Protein AF-A0A7U0NBB4-F1 (afdb_monomer)

Secondary structure (DSSP, 8-state):
-PPPP---EEEEEE-SSEEEEETT--EEE---HHHHHHHHHHHHHHHHHTSPTT-HHHHHHHHHHHHHHHHHHHHHHHHHHHHHHHHHHH-SEEEE----HHHHTT-TTTHHHHHHHTHHHHHHHHHHHH-

Solvent-accessible surface area (backbone atoms only — not comparable to full-atom values): 7553 Å² total; per-residue (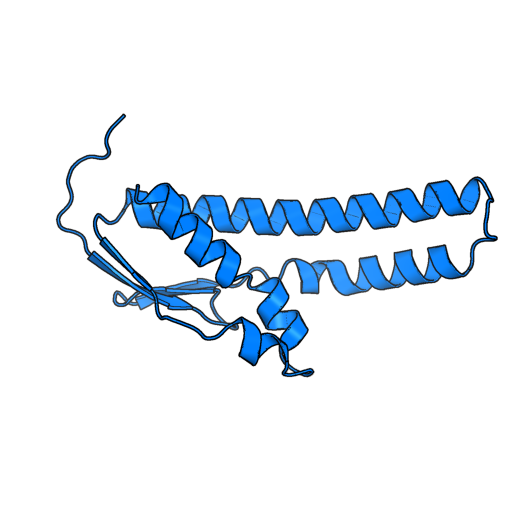Å²): 133,85,77,82,92,54,93,39,67,44,44,38,50,74,43,83,73,31,40,32,34,36,77,90,67,53,70,42,71,47,84,46,52,51,68,75,44,40,68,62,49,52,52,40,50,57,55,32,71,76,35,59,83,93,37,73,68,26,55,57,36,46,51,55,44,51,53,51,51,49,51,42,52,48,54,51,50,51,53,45,53,53,51,35,49,48,54,52,76,72,23,70,39,79,48,69,72,90,70,67,56,80,65,54,47,69,39,80,90,47,21,66,58,52,63,50,60,33,58,73,60,43,52,52,49,38,54,70,68,73,107

Radius of gyration: 18.52 Å; Cα contacts (8 Å, |Δi|>4): 140; chains: 1; bounding box: 39×23×58 Å

Organism: Serratia proteamaculans (NCBI:txid28151)

pLDDT: mean 91.93, std 6.05, range [59.28, 98.06]

Mean predicted aligned error: 4.68 Å

Sequence (131 aa):
VSLPISAKTVGIDVGLKDLFVTDTGFKQGNPRHTAKYAARLARLQRRLSKKAKGSKNRAKARLKVTRLHAKIADCRRDNLHKLSRKLINDNQVVCVESLKVKNMIRNPKLSKAIADASWGEFVRQLAYKAE

Nearest PDB structures (foldseek):
  8exa-assembly1_A  TM=9.622E-01  e=2.317E-11  Deinococcus radiodurans R1 = ATCC 13939 = DSM 20539
  8iaz-assembly1_A  TM=8.889E-01  e=1.460E-08  Firmicutes bacterium AM43-11BH
  8h1j-assembly1_A  TM=8.211E-01  e=4.829E-07  Deinococcus radiodurans R1 = ATCC 13939 = DSM 20539
  8bf8-assembly1_A  TM=8.315E-01  e=8.648E-06  Deinococcus radiodurans R1 = ATCC 13939 = DSM 20539
  8oir-assembly1_Aa  TM=2.770E-01  e=1.643E+00  Homo sapiens

InterPro domains:
  IPR001959 Probable transposase, IS891/IS1136/IS1341 [PF01385] (6-106)

Structure (mmCIF, N/CA/C/O backbone):
data_AF-A0A7U0NBB4-F1
#
_entry.id   AF-A0A7U0NBB4-F1
#
loop_
_atom_site.group_PDB
_atom_site.id
_atom_site.type_symbol
_atom_site.label_atom_id
_atom_site.label_alt_id
_atom_site.label_comp_id
_atom_site.label_asym_id
_atom_site.label_entity_id
_atom_site.label_seq_id
_atom_site.pdbx_PDB_ins_code
_atom_site.Cartn_x
_atom_site.Cartn_y
_atom_site.Cartn_z
_atom_site.occupancy
_atom_site.B_iso_or_equiv
_atom_site.auth_seq_id
_atom_site.auth_comp_id
_atom_site.auth_asym_id
_atom_site.auth_atom_id
_atom_site.pdbx_PDB_model_num
ATOM 1 N N . VAL A 1 1 ? -11.064 1.249 -25.776 1.00 59.28 1 VAL A N 1
ATOM 2 C CA . VAL A 1 1 ? -10.225 2.115 -26.635 1.00 59.28 1 VAL A CA 1
ATOM 3 C C . VAL A 1 1 ? -8.811 1.590 -26.520 1.00 59.28 1 VAL A C 1
ATOM 5 O O . VAL A 1 1 ? -8.322 1.512 -25.400 1.00 59.28 1 VAL A O 1
ATOM 8 N N . SER A 1 2 ? -8.220 1.133 -27.621 1.00 68.62 2 SER A N 1
ATOM 9 C CA . SER A 1 2 ? -6.829 0.677 -27.647 1.00 68.62 2 SER A CA 1
ATOM 10 C C . SER A 1 2 ? -5.890 1.860 -27.415 1.00 68.62 2 SER A C 1
ATOM 12 O O . SER A 1 2 ? -6.143 2.957 -27.917 1.00 68.62 2 SER A O 1
ATOM 14 N N . LEU A 1 3 ? -4.828 1.651 -26.639 1.00 69.44 3 LEU A N 1
ATOM 15 C CA . LEU A 1 3 ? -3.775 2.651 -26.481 1.00 69.44 3 LEU A CA 1
ATOM 16 C C . LEU A 1 3 ? -3.024 2.828 -27.813 1.00 69.44 3 LEU A C 1
ATOM 18 O O . LEU A 1 3 ? -2.917 1.867 -28.580 1.00 69.44 3 LEU A O 1
ATOM 22 N N . PRO A 1 4 ? -2.523 4.038 -28.120 1.00 75.06 4 PRO A N 1
ATOM 23 C CA . PRO A 1 4 ? -1.672 4.241 -29.285 1.00 75.06 4 PRO A CA 1
ATOM 24 C C . PRO A 1 4 ? -0.394 3.407 -29.141 1.00 75.06 4 PRO A C 1
ATOM 26 O O . PRO A 1 4 ? 0.218 3.386 -28.074 1.00 75.06 4 PRO A O 1
ATOM 29 N N . ILE A 1 5 ? 0.006 2.732 -30.219 1.00 74.12 5 ILE A N 1
ATOM 30 C CA . ILE A 1 5 ? 1.200 1.881 -30.229 1.00 74.12 5 ILE A CA 1
ATOM 31 C C . ILE A 1 5 ? 2.430 2.757 -29.970 1.00 74.12 5 ILE A C 1
ATOM 33 O O . ILE A 1 5 ? 2.699 3.706 -30.708 1.00 74.12 5 ILE A O 1
ATOM 37 N N . SER A 1 6 ? 3.182 2.433 -28.919 1.00 74.12 6 SER A N 1
ATOM 38 C CA . SER A 1 6 ? 4.454 3.075 -28.589 1.00 74.12 6 SER A CA 1
ATOM 39 C C . SER A 1 6 ? 5.566 2.030 -28.574 1.00 74.12 6 SER A C 1
ATOM 41 O O . SER A 1 6 ? 5.353 0.911 -28.134 1.00 74.12 6 SER A O 1
ATOM 43 N N . ALA A 1 7 ? 6.781 2.371 -29.004 1.00 81.75 7 ALA A N 1
ATOM 44 C CA . ALA A 1 7 ? 7.932 1.464 -28.880 1.00 81.75 7 ALA A CA 1
ATOM 45 C C . ALA A 1 7 ? 8.568 1.491 -27.472 1.00 81.75 7 ALA A C 1
ATOM 47 O O . ALA A 1 7 ? 9.617 0.889 -27.241 1.00 81.75 7 ALA A O 1
ATOM 48 N N . LYS A 1 8 ? 7.974 2.230 -26.525 1.00 88.38 8 LYS A N 1
ATOM 49 C CA . LYS A 1 8 ? 8.548 2.441 -25.195 1.00 88.38 8 LYS A CA 1
ATOM 50 C C . LYS A 1 8 ? 8.478 1.176 -24.352 1.00 88.38 8 LYS A C 1
ATOM 52 O O . LYS A 1 8 ? 7.405 0.625 -24.114 1.00 88.38 8 LYS A O 1
ATOM 57 N N . THR A 1 9 ? 9.643 0.775 -23.868 1.00 91.19 9 THR A N 1
ATOM 58 C CA . THR A 1 9 ? 9.832 -0.306 -22.906 1.00 91.19 9 THR A CA 1
ATOM 59 C C . THR A 1 9 ? 10.459 0.283 -21.653 1.00 91.19 9 THR A C 1
ATOM 61 O O . THR A 1 9 ? 11.326 1.147 -21.764 1.00 91.19 9 THR A O 1
ATOM 64 N N . VAL A 1 10 ? 10.017 -0.167 -20.480 1.00 94.00 10 VAL A N 1
ATOM 65 C CA . VAL A 1 10 ? 10.560 0.279 -19.194 1.00 94.00 10 VAL A CA 1
ATOM 66 C C . VAL A 1 10 ? 10.791 -0.909 -18.267 1.00 94.00 10 VAL A C 1
ATOM 68 O O . VAL A 1 10 ? 9.895 -1.725 -18.041 1.00 94.00 10 VAL A O 1
ATOM 71 N N . GLY A 1 11 ? 11.992 -1.005 -17.708 1.00 93.19 11 GLY A N 1
ATOM 72 C CA . GLY A 1 11 ? 12.279 -1.853 -16.556 1.00 93.19 11 GLY A CA 1
ATOM 73 C C . GLY A 1 11 ? 11.968 -1.129 -15.252 1.00 93.19 11 GLY A C 1
ATOM 74 O O . GLY A 1 11 ? 12.307 0.046 -15.108 1.00 93.19 11 GLY A O 1
ATOM 75 N N . ILE A 1 12 ? 11.336 -1.816 -14.296 1.00 94.69 12 ILE A N 1
ATOM 76 C CA . ILE A 1 12 ? 11.117 -1.299 -12.943 1.00 94.69 12 ILE A CA 1
ATOM 77 C C . ILE A 1 12 ? 11.695 -2.233 -11.874 1.00 94.69 12 ILE A C 1
ATOM 79 O O . ILE A 1 12 ? 11.429 -3.436 -11.862 1.00 94.69 12 ILE A O 1
ATOM 83 N N . ASP A 1 13 ? 12.419 -1.638 -10.932 1.00 92.06 13 ASP A N 1
ATOM 84 C CA . ASP A 1 13 ? 12.815 -2.249 -9.660 1.00 92.06 13 ASP A CA 1
ATOM 85 C C . ASP A 1 13 ? 11.852 -1.771 -8.565 1.00 92.06 13 ASP A C 1
ATOM 87 O O . ASP A 1 13 ? 11.523 -0.585 -8.516 1.00 92.06 13 ASP A O 1
ATOM 91 N N . VAL A 1 14 ? 11.369 -2.666 -7.697 1.00 92.38 14 VAL A N 1
ATOM 92 C CA . VAL A 1 14 ? 10.396 -2.346 -6.639 1.00 92.38 14 VAL A CA 1
ATOM 93 C C . VAL A 1 14 ? 11.032 -2.388 -5.249 1.00 92.38 14 VAL A C 1
ATOM 95 O O . VAL A 1 14 ? 11.682 -3.353 -4.858 1.00 92.38 14 VAL A O 1
ATOM 98 N N . GLY A 1 15 ? 10.781 -1.356 -4.438 1.00 91.50 15 GLY A N 1
ATOM 99 C CA . GLY A 1 15 ? 11.517 -1.145 -3.191 1.00 91.50 15 GLY A CA 1
ATOM 100 C C . GLY A 1 15 ? 10.690 -0.630 -2.009 1.00 91.50 15 GLY A C 1
ATOM 101 O O . GLY A 1 15 ? 9.478 -0.401 -2.071 1.00 91.50 15 GLY A O 1
ATOM 102 N N . LEU A 1 16 ? 11.362 -0.507 -0.854 1.00 90.94 16 LEU A N 1
ATOM 103 C CA . LEU A 1 16 ? 10.780 0.025 0.393 1.00 90.94 16 LEU A CA 1
ATOM 104 C C . LEU A 1 16 ? 11.033 1.528 0.583 1.00 90.94 16 LEU A C 1
ATOM 106 O O . LEU A 1 16 ? 10.275 2.204 1.294 1.00 90.94 16 LEU A O 1
ATOM 110 N N . LYS A 1 17 ? 12.123 2.045 0.007 1.00 91.06 17 LYS A N 1
ATOM 111 C CA . LYS A 1 17 ? 12.435 3.480 -0.014 1.00 91.06 17 LYS A CA 1
ATOM 112 C C . LYS A 1 17 ? 11.537 4.164 -1.041 1.00 91.06 17 LYS A C 1
ATOM 114 O O . LYS A 1 17 ? 10.661 4.942 -0.669 1.00 91.06 17 LYS A O 1
ATOM 119 N N . ASP A 1 18 ? 11.695 3.744 -2.285 1.00 93.44 18 ASP A N 1
ATOM 120 C CA . ASP A 1 18 ? 10.857 4.092 -3.420 1.00 93.44 18 ASP A CA 1
ATOM 121 C C . ASP A 1 18 ? 10.025 2.858 -3.775 1.00 93.44 18 ASP A C 1
ATOM 123 O O . ASP A 1 18 ? 10.544 1.745 -3.748 1.00 93.44 18 ASP A O 1
ATOM 127 N N . LEU A 1 19 ? 8.725 3.033 -4.025 1.00 92.94 19 LEU A N 1
ATOM 128 C CA . LEU A 1 19 ? 7.831 1.937 -4.400 1.00 92.94 19 LEU A CA 1
ATOM 129 C C . LEU A 1 19 ? 8.328 1.253 -5.671 1.00 92.94 19 LEU A C 1
ATOM 131 O O . LEU A 1 19 ? 8.321 0.026 -5.723 1.00 92.94 19 LEU A O 1
ATOM 135 N N . PHE A 1 20 ? 8.758 2.052 -6.649 1.00 94.12 20 PHE A N 1
ATOM 136 C CA . PHE A 1 20 ? 9.532 1.573 -7.779 1.00 94.12 20 PHE A CA 1
ATOM 137 C C . PHE A 1 20 ? 10.486 2.641 -8.322 1.00 94.12 20 PHE A C 1
ATOM 139 O O . PHE A 1 20 ? 10.257 3.843 -8.148 1.00 94.12 20 PHE A O 1
ATOM 146 N N . VAL A 1 21 ? 11.532 2.187 -9.002 1.00 94.56 21 VAL A N 1
ATOM 147 C CA . VAL A 1 21 ? 12.478 2.995 -9.772 1.00 94.56 21 VAL A CA 1
ATOM 148 C C . VAL A 1 21 ? 12.532 2.440 -11.188 1.00 94.56 21 VAL A C 1
ATOM 150 O O . VAL A 1 21 ? 12.594 1.227 -11.360 1.00 94.56 21 VAL A O 1
ATOM 153 N N . THR A 1 22 ? 12.465 3.310 -12.190 1.00 93.75 22 THR A N 1
ATOM 154 C CA . THR A 1 22 ? 12.604 2.912 -13.595 1.00 93.75 22 THR A CA 1
ATOM 155 C C . THR A 1 22 ? 14.073 2.892 -14.014 1.00 93.75 22 THR A C 1
ATOM 157 O O . THR A 1 22 ? 14.897 3.613 -13.449 1.00 93.75 22 THR A O 1
ATOM 160 N N . ASP A 1 23 ? 14.393 2.128 -15.052 1.00 91.38 23 ASP A N 1
ATOM 161 C CA . ASP A 1 23 ? 15.688 2.157 -15.753 1.00 91.38 23 ASP A CA 1
ATOM 162 C C . ASP A 1 23 ? 16.102 3.559 -16.251 1.00 91.38 23 ASP A C 1
ATOM 164 O O . ASP A 1 23 ? 17.278 3.911 -16.229 1.00 91.38 23 ASP A O 1
ATOM 168 N N . THR A 1 24 ? 15.136 4.403 -16.611 1.00 89.44 24 THR A N 1
ATOM 169 C CA . THR A 1 24 ? 15.330 5.823 -16.953 1.00 89.44 24 THR A CA 1
ATOM 170 C C . THR A 1 24 ? 15.625 6.729 -15.748 1.00 89.44 24 THR A C 1
ATOM 172 O O . THR A 1 24 ? 15.840 7.930 -15.913 1.00 89.44 24 THR A O 1
ATOM 175 N N . GLY A 1 25 ? 15.629 6.189 -14.526 1.00 90.00 25 GLY A N 1
ATOM 176 C CA . GLY A 1 25 ? 15.963 6.909 -13.297 1.00 90.00 25 GLY A CA 1
ATOM 177 C C . GLY A 1 25 ? 14.789 7.608 -12.602 1.00 90.00 25 GLY A C 1
ATOM 178 O O . GLY A 1 25 ? 14.999 8.258 -11.573 1.00 90.00 25 GLY A O 1
ATOM 179 N N . PHE A 1 26 ? 13.555 7.474 -13.102 1.00 92.81 26 PHE A N 1
ATOM 180 C CA . PHE A 1 26 ? 12.366 7.990 -12.419 1.00 92.81 26 PHE A CA 1
ATOM 181 C C . PHE A 1 26 ? 12.106 7.195 -11.138 1.00 92.81 26 PHE A C 1
ATOM 183 O O . PHE A 1 26 ? 12.067 5.967 -11.144 1.00 92.81 26 PHE A O 1
ATOM 190 N N . LYS A 1 27 ? 11.890 7.904 -10.026 1.00 94.81 27 LYS A N 1
ATOM 191 C CA . LYS A 1 27 ? 11.668 7.306 -8.704 1.00 94.81 27 LYS A CA 1
ATOM 192 C C . LYS A 1 27 ? 10.278 7.644 -8.212 1.00 94.81 27 LYS A C 1
ATOM 194 O O . LYS A 1 27 ? 9.952 8.811 -7.993 1.00 94.81 27 LYS A O 1
ATOM 199 N N . GLN A 1 28 ? 9.475 6.617 -7.980 1.00 94.75 28 GLN A N 1
ATOM 200 C CA . GLN A 1 28 ? 8.184 6.773 -7.340 1.00 94.75 28 GLN A CA 1
ATOM 201 C C . GLN A 1 28 ? 8.315 6.469 -5.852 1.00 94.75 28 GLN A C 1
ATOM 203 O O . GLN A 1 28 ? 8.436 5.313 -5.458 1.00 94.75 28 GLN A O 1
ATOM 208 N N . GLY A 1 29 ? 8.222 7.495 -5.007 1.00 93.25 29 GLY A N 1
ATOM 209 C CA . GLY A 1 29 ? 8.283 7.321 -3.555 1.00 93.25 29 GLY A CA 1
ATOM 210 C C . GLY A 1 29 ? 7.193 6.385 -3.016 1.00 93.25 29 GLY A C 1
ATOM 211 O O . GLY A 1 29 ? 6.096 6.298 -3.576 1.00 93.25 29 GLY A O 1
ATOM 212 N N . ASN A 1 30 ? 7.479 5.703 -1.902 1.00 92.50 30 ASN A N 1
ATOM 213 C CA . ASN A 1 30 ? 6.503 4.873 -1.196 1.00 92.50 30 ASN A CA 1
ATOM 214 C C . ASN A 1 30 ? 5.689 5.726 -0.194 1.00 92.50 30 ASN A C 1
ATOM 216 O O . ASN A 1 30 ? 6.258 6.189 0.798 1.00 92.50 30 ASN A O 1
ATOM 220 N N . PRO A 1 31 ? 4.362 5.907 -0.377 1.00 89.69 31 PRO A N 1
ATOM 221 C CA . PRO A 1 31 ? 3.549 6.754 0.504 1.00 89.69 31 PRO A CA 1
ATOM 222 C C . PRO A 1 31 ? 3.405 6.240 1.942 1.00 89.69 31 PRO A C 1
ATOM 224 O O . PRO A 1 31 ? 2.944 6.984 2.812 1.00 89.69 31 PRO A O 1
ATOM 227 N N . ARG A 1 32 ? 3.735 4.964 2.193 1.00 92.00 32 ARG A N 1
ATOM 228 C CA . ARG A 1 32 ? 3.687 4.313 3.512 1.00 92.00 32 ARG A CA 1
ATOM 229 C C . ARG A 1 32 ? 2.364 4.546 4.255 1.00 92.00 32 ARG A C 1
ATOM 231 O O . ARG A 1 32 ? 2.327 4.971 5.417 1.00 92.00 32 ARG A O 1
ATOM 238 N N . HIS A 1 33 ? 1.247 4.321 3.558 1.00 91.31 33 HIS A N 1
ATOM 239 C CA . HIS A 1 33 ? -0.097 4.608 4.067 1.00 91.31 33 HIS A CA 1
ATOM 240 C C . HIS A 1 33 ? -0.389 3.884 5.386 1.00 91.31 33 HIS A C 1
ATOM 242 O O . HIS A 1 33 ? -0.943 4.483 6.310 1.00 91.31 33 HIS A O 1
ATOM 248 N N . THR A 1 34 ? -0.004 2.615 5.511 1.00 90.31 34 THR A N 1
ATOM 249 C CA . THR A 1 34 ? -0.206 1.845 6.743 1.00 90.31 34 THR A CA 1
ATOM 250 C C . THR A 1 34 ? 0.608 2.444 7.882 1.00 90.31 34 THR A C 1
ATOM 252 O O . THR A 1 34 ? 0.059 2.638 8.968 1.00 90.31 34 THR A O 1
ATOM 255 N N . ALA A 1 35 ? 1.872 2.813 7.641 1.00 91.38 35 ALA A N 1
ATOM 256 C CA . ALA A 1 35 ? 2.698 3.471 8.655 1.00 91.38 35 ALA A CA 1
ATOM 257 C C . ALA A 1 35 ? 2.082 4.805 9.116 1.00 91.38 35 ALA A C 1
ATOM 259 O O . ALA A 1 35 ? 1.948 5.038 10.320 1.00 91.38 35 ALA A O 1
ATOM 260 N N . LYS A 1 36 ? 1.599 5.629 8.175 1.00 93.81 36 LYS A N 1
ATOM 261 C CA . LYS A 1 36 ? 0.934 6.915 8.451 1.00 93.81 36 LYS A CA 1
ATOM 262 C C . LYS A 1 36 ? -0.262 6.777 9.399 1.00 93.81 36 LYS A C 1
ATOM 264 O O . LYS A 1 36 ? -0.492 7.637 10.248 1.00 93.81 36 LYS A O 1
ATOM 269 N N . TYR A 1 37 ? -1.042 5.703 9.271 1.00 94.69 37 TYR A N 1
ATOM 270 C CA . TYR A 1 37 ? -2.241 5.483 10.086 1.00 94.69 37 TYR A CA 1
ATOM 271 C C . TYR A 1 37 ? -2.030 4.540 11.284 1.00 94.69 37 TYR A C 1
ATOM 273 O O . TYR A 1 37 ? -2.945 4.397 12.104 1.00 94.69 37 TYR A O 1
ATOM 281 N N . ALA A 1 38 ? -0.842 3.947 11.445 1.00 94.06 38 ALA A N 1
ATOM 282 C CA . ALA A 1 38 ? -0.556 2.914 12.442 1.00 94.06 38 ALA A CA 1
ATOM 283 C C . ALA A 1 38 ? -0.819 3.372 13.885 1.00 94.06 38 ALA A C 1
ATOM 285 O O . ALA A 1 38 ? -1.514 2.685 14.636 1.00 94.06 38 ALA A O 1
ATOM 286 N N . ALA A 1 39 ? -0.343 4.562 14.268 1.00 96.44 39 ALA A N 1
ATOM 287 C CA . ALA A 1 39 ? -0.543 5.097 15.619 1.00 96.44 39 ALA A CA 1
ATOM 288 C C . ALA A 1 39 ? -2.034 5.305 15.941 1.00 96.44 39 ALA A C 1
ATOM 290 O O . ALA A 1 39 ? -2.524 4.957 17.022 1.00 96.44 39 ALA A O 1
ATOM 291 N N . ARG A 1 40 ? -2.799 5.820 14.969 1.00 97.00 40 ARG A N 1
ATOM 292 C CA . ARG A 1 40 ? -4.250 6.000 15.108 1.00 97.00 40 ARG A CA 1
ATOM 293 C C . ARG A 1 40 ? -4.959 4.654 15.230 1.00 97.00 40 ARG A C 1
ATOM 295 O O . ARG A 1 40 ? -5.858 4.533 16.065 1.00 97.00 40 ARG A O 1
ATOM 302 N N . LEU A 1 41 ? -4.562 3.668 14.428 1.00 96.75 41 LEU A N 1
ATOM 303 C CA . LEU A 1 41 ? -5.127 2.325 14.458 1.00 96.75 41 LEU A CA 1
ATOM 304 C C . LEU A 1 41 ? -4.876 1.642 15.804 1.00 96.75 41 LEU A C 1
ATOM 306 O O . LEU A 1 41 ? -5.833 1.191 16.432 1.00 96.75 41 LEU A O 1
ATOM 310 N N . ALA A 1 42 ? -3.638 1.675 16.302 1.00 96.88 42 ALA A N 1
ATOM 311 C CA . ALA A 1 42 ? -3.274 1.126 17.607 1.00 96.88 42 ALA A CA 1
ATOM 312 C C . ALA A 1 42 ? -4.096 1.759 18.743 1.00 96.88 42 ALA A C 1
ATOM 314 O O . ALA A 1 42 ? -4.632 1.062 19.608 1.00 96.88 42 ALA A O 1
ATOM 315 N N . ARG A 1 43 ? -4.286 3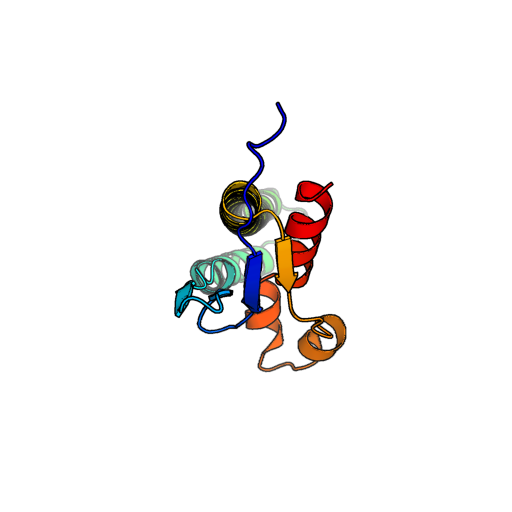.085 18.712 1.00 98.00 43 ARG A N 1
ATOM 316 C CA . ARG A 1 43 ? -5.133 3.792 19.685 1.00 98.00 43 ARG A CA 1
ATOM 317 C C . ARG A 1 43 ? -6.592 3.334 19.631 1.00 98.00 43 ARG A C 1
ATOM 319 O O . ARG A 1 43 ? -7.211 3.151 20.680 1.00 98.00 43 ARG A O 1
ATOM 326 N N . LEU A 1 44 ? -7.164 3.169 18.437 1.00 97.50 44 LEU A N 1
ATOM 327 C CA . LEU A 1 44 ? -8.545 2.696 18.285 1.00 97.50 44 LEU A CA 1
ATOM 328 C C . LEU A 1 44 ? -8.699 1.237 18.732 1.00 97.50 44 LEU A C 1
ATOM 330 O O . LEU A 1 44 ? -9.664 0.930 19.430 1.00 97.50 44 LEU A O 1
ATOM 334 N N . GLN A 1 45 ? -7.735 0.373 18.412 1.00 97.19 45 GLN A N 1
ATOM 335 C CA . GLN A 1 45 ? -7.714 -1.019 18.865 1.00 97.19 45 GLN A CA 1
ATOM 336 C C . GLN A 1 45 ? -7.614 -1.121 20.394 1.00 97.19 45 GLN A C 1
ATOM 338 O O . GLN A 1 45 ? -8.407 -1.834 21.006 1.00 97.19 45 GLN A O 1
ATOM 343 N N . ARG A 1 46 ? -6.743 -0.333 21.042 1.00 97.88 46 ARG A N 1
ATOM 344 C CA . ARG A 1 46 ? -6.650 -0.268 22.514 1.00 97.88 46 ARG A CA 1
ATOM 345 C C . ARG A 1 46 ? -7.942 0.237 23.160 1.00 97.88 46 ARG A C 1
ATOM 347 O O . ARG A 1 46 ? -8.333 -0.218 24.229 1.00 97.88 46 ARG A O 1
ATOM 354 N N . ARG A 1 47 ? -8.630 1.195 22.532 1.00 96.69 47 ARG A N 1
ATOM 355 C CA . ARG A 1 47 ? -9.942 1.658 23.015 1.00 96.69 47 ARG A CA 1
ATOM 356 C C . ARG A 1 47 ? -11.009 0.579 22.869 1.00 96.69 47 ARG A C 1
ATOM 358 O O . ARG A 1 47 ? -11.846 0.469 23.755 1.00 96.69 47 ARG A O 1
ATOM 365 N N . LEU A 1 48 ? -10.985 -0.185 21.775 1.00 97.31 48 LEU A N 1
ATOM 366 C CA . LEU A 1 48 ? -11.898 -1.300 21.529 1.00 97.31 48 LEU A CA 1
ATOM 367 C C . LEU A 1 48 ? -11.691 -2.437 22.538 1.00 97.31 48 LEU A C 1
ATOM 369 O O . LEU A 1 48 ? -12.680 -2.956 23.053 1.00 97.31 48 LEU A O 1
ATOM 373 N N . SER A 1 49 ? -10.440 -2.803 22.841 1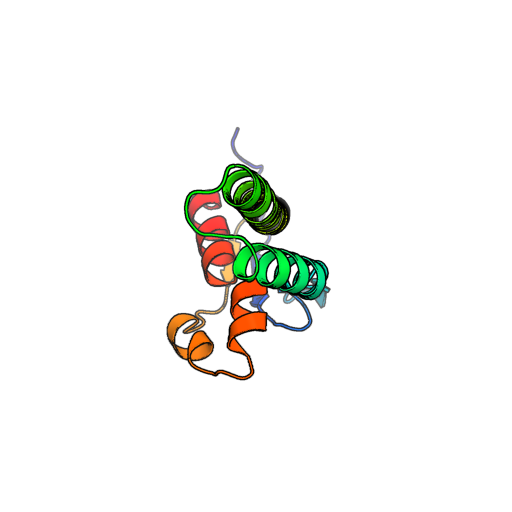.00 96.56 49 SER A N 1
ATOM 374 C CA . SER A 1 49 ? -10.136 -3.898 23.773 1.00 96.56 49 SER A CA 1
ATOM 375 C C . SER A 1 49 ? -10.690 -3.635 25.174 1.00 96.56 49 SER A C 1
ATOM 377 O O . SER A 1 49 ? -11.230 -4.549 25.786 1.00 96.56 49 SER A O 1
ATOM 379 N N . LYS A 1 50 ? -10.676 -2.372 25.619 1.00 96.69 50 LYS A N 1
ATOM 380 C CA . LYS A 1 50 ? -11.242 -1.925 26.902 1.00 96.69 50 LYS A CA 1
ATOM 381 C C . LYS A 1 50 ? -12.781 -1.895 26.956 1.00 96.69 50 LYS A C 1
ATOM 383 O O . LYS A 1 50 ? -13.332 -1.571 28.002 1.00 96.69 50 LYS A O 1
ATOM 388 N N . LYS A 1 51 ? -13.510 -2.144 25.857 1.00 96.25 51 LYS A N 1
ATOM 389 C CA . LYS A 1 51 ? -14.989 -2.132 25.862 1.00 96.25 51 LYS A CA 1
ATOM 390 C C . LYS A 1 51 ? -15.561 -3.515 26.158 1.00 96.25 51 LYS A C 1
ATOM 392 O O . LYS A 1 51 ? -15.164 -4.488 25.515 1.00 96.25 51 LYS A O 1
ATOM 397 N N . ALA A 1 52 ? -16.569 -3.568 27.031 1.00 96.88 52 ALA A N 1
ATOM 398 C CA . ALA A 1 52 ? -17.306 -4.787 27.361 1.00 96.88 52 ALA A CA 1
ATOM 399 C C . ALA A 1 52 ? -17.827 -5.497 26.100 1.00 96.88 52 ALA A C 1
ATOM 401 O O . ALA A 1 52 ? -18.404 -4.856 25.207 1.00 96.88 52 ALA A O 1
ATOM 402 N N . LYS A 1 53 ? -17.595 -6.813 26.014 1.00 94.50 53 LYS A N 1
ATOM 403 C CA . LYS A 1 53 ? -18.107 -7.670 24.932 1.00 94.50 53 LYS A CA 1
ATOM 404 C C . LYS A 1 53 ? -19.640 -7.549 24.862 1.00 94.50 53 LYS A C 1
ATOM 406 O O . LYS A 1 53 ? -20.283 -7.306 25.871 1.00 94.50 53 LYS A O 1
ATOM 411 N N . GLY A 1 54 ? -20.210 -7.586 23.657 1.00 93.81 54 GLY A N 1
ATOM 412 C CA . GLY A 1 54 ? -21.659 -7.415 23.435 1.00 93.81 54 GLY A CA 1
ATOM 413 C C . GLY A 1 54 ? -22.213 -5.985 23.567 1.00 93.81 54 GLY A C 1
ATOM 414 O O . GLY A 1 54 ? -23.244 -5.681 22.980 1.00 93.81 54 GLY A O 1
ATOM 415 N N . SER A 1 55 ? -21.527 -5.060 24.249 1.00 96.94 55 SER A N 1
ATOM 416 C CA . SER A 1 55 ? -22.071 -3.708 24.464 1.00 96.94 55 SER A CA 1
ATOM 417 C C . SER A 1 55 ? -22.232 -2.884 23.171 1.00 96.94 55 SER A C 1
ATOM 419 O O . SER A 1 55 ? -21.382 -2.914 22.271 1.00 96.94 55 SER A O 1
ATOM 421 N N . LYS A 1 56 ? -23.265 -2.024 23.123 1.00 97.00 56 LYS A N 1
ATOM 422 C CA . LYS A 1 56 ? -23.471 -1.034 22.040 1.00 97.00 56 LYS A CA 1
ATOM 423 C C . LYS A 1 56 ? -22.232 -0.144 21.833 1.00 97.00 56 LYS A C 1
ATOM 425 O O . LYS A 1 56 ? -21.863 0.190 20.706 1.00 97.00 56 LYS A O 1
ATOM 430 N N . ASN A 1 57 ? -21.525 0.187 22.916 1.00 95.62 57 ASN A N 1
ATOM 431 C CA . ASN A 1 57 ? -20.288 0.972 22.873 1.00 95.62 57 ASN A CA 1
ATOM 432 C C . ASN A 1 57 ? -19.125 0.223 22.207 1.00 95.62 57 ASN A C 1
ATOM 434 O O . ASN A 1 57 ? -18.340 0.837 21.476 1.00 95.62 57 ASN A O 1
ATOM 438 N N . ARG A 1 58 ? -19.018 -1.097 22.404 1.00 97.12 58 ARG A N 1
ATOM 439 C CA . ARG A 1 58 ? -18.041 -1.926 21.688 1.00 97.12 58 ARG A CA 1
ATOM 440 C C . ARG A 1 58 ? -18.357 -1.995 20.198 1.00 97.12 58 ARG A C 1
ATOM 442 O O . ARG A 1 58 ? -17.435 -1.859 19.398 1.00 97.12 58 ARG A O 1
ATOM 449 N N . ALA A 1 59 ? -19.629 -2.128 19.816 1.00 97.44 59 ALA A N 1
ATOM 450 C CA . ALA A 1 59 ? -20.039 -2.108 18.409 1.00 97.44 59 ALA A CA 1
ATOM 451 C C . ALA A 1 59 ? -19.639 -0.789 17.716 1.00 97.44 59 ALA A C 1
ATOM 453 O O . ALA A 1 59 ? -18.994 -0.811 16.665 1.00 97.44 59 ALA A O 1
ATOM 454 N N . LYS A 1 60 ? -19.899 0.361 18.359 1.00 97.12 60 LYS A N 1
ATOM 455 C CA . LYS A 1 60 ? -19.454 1.683 17.876 1.00 97.12 60 LYS A CA 1
ATOM 456 C C . LYS A 1 60 ? -17.927 1.776 17.745 1.00 97.12 60 LYS A C 1
ATOM 458 O O . LYS A 1 60 ? -17.421 2.320 16.764 1.00 97.12 60 LYS A O 1
ATOM 463 N N . ALA A 1 61 ? -17.172 1.259 18.718 1.00 97.12 61 ALA A N 1
ATOM 464 C CA . ALA A 1 61 ? -15.708 1.259 18.670 1.00 97.12 61 ALA A CA 1
ATOM 465 C C . ALA A 1 61 ? -15.157 0.359 17.550 1.00 97.12 61 ALA A C 1
ATOM 467 O O . ALA A 1 61 ? -14.226 0.762 16.851 1.00 97.12 61 ALA A O 1
ATOM 468 N N . ARG A 1 62 ? -15.763 -0.816 17.337 1.00 97.50 62 ARG A N 1
ATOM 469 C CA . ARG A 1 62 ? -15.404 -1.749 16.260 1.00 97.50 62 ARG A CA 1
ATOM 470 C C . ARG A 1 62 ? -15.569 -1.085 14.898 1.00 97.50 62 ARG A C 1
ATOM 472 O O . ARG A 1 62 ? -14.637 -1.103 14.106 1.00 97.50 62 ARG A O 1
ATOM 479 N N . LEU A 1 63 ? -16.689 -0.394 14.678 1.00 97.81 63 LEU A N 1
ATOM 480 C CA . LEU A 1 63 ? -16.940 0.328 13.430 1.00 97.81 63 LEU A CA 1
ATOM 481 C C . LEU A 1 63 ? -15.874 1.398 13.141 1.00 97.81 63 LEU A C 1
ATOM 483 O O . LEU A 1 63 ? -15.460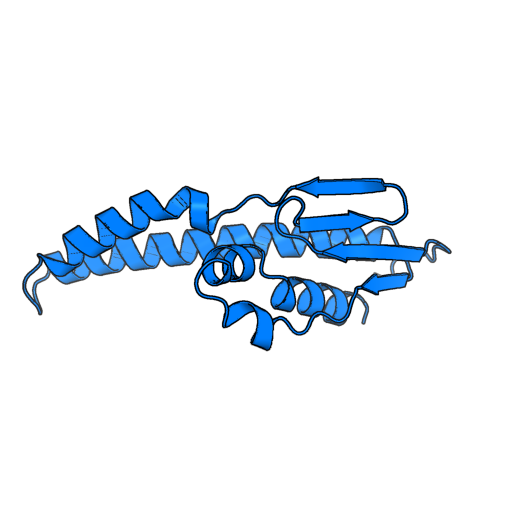 1.561 11.998 1.00 97.81 63 LEU A O 1
ATOM 487 N N . LYS A 1 64 ? -15.373 2.101 14.167 1.00 97.75 64 LYS A N 1
ATOM 488 C CA . LYS A 1 64 ? -14.271 3.069 14.001 1.00 97.75 64 LYS A CA 1
ATOM 489 C C . LYS A 1 64 ? -12.972 2.397 13.54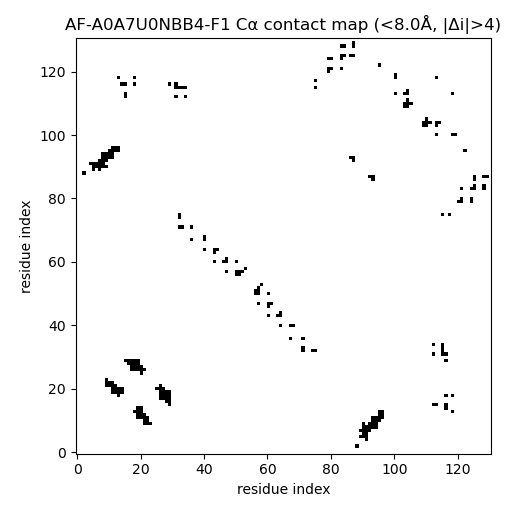3 1.00 97.75 64 LYS A C 1
ATOM 491 O O . LYS A 1 64 ? -12.267 2.973 12.718 1.00 97.75 64 LYS A O 1
ATOM 496 N N . VAL A 1 65 ? -12.660 1.211 14.070 1.00 97.69 65 VAL A N 1
ATOM 497 C CA . VAL A 1 65 ? -11.497 0.412 13.646 1.00 97.69 65 VAL A CA 1
ATOM 498 C C . VAL A 1 65 ? -11.675 -0.051 12.199 1.00 97.69 65 VAL A C 1
ATOM 500 O O . VAL A 1 65 ? -10.799 0.205 11.377 1.00 97.69 65 VAL A O 1
ATOM 503 N N . THR A 1 66 ? -12.830 -0.629 11.858 1.00 97.50 66 THR A N 1
ATOM 504 C CA . THR A 1 66 ? -13.148 -1.089 10.495 1.00 97.50 66 THR A CA 1
ATOM 505 C C . THR A 1 66 ? -13.064 0.042 9.472 1.00 97.50 66 THR A C 1
ATOM 507 O O . THR A 1 66 ? -12.407 -0.112 8.449 1.00 97.50 66 THR A O 1
ATOM 510 N N . ARG A 1 67 ? -13.644 1.213 9.768 1.00 98.06 67 ARG A N 1
ATOM 511 C CA . ARG A 1 67 ? -13.571 2.392 8.888 1.00 98.06 67 ARG A CA 1
ATOM 512 C C . ARG A 1 67 ? -12.134 2.846 8.635 1.00 98.06 67 ARG A C 1
ATOM 514 O O . ARG A 1 67 ? -11.814 3.272 7.532 1.00 98.06 67 ARG A O 1
ATOM 521 N N . LEU A 1 68 ? -11.264 2.769 9.645 1.00 97.31 68 LEU A N 1
ATOM 522 C CA . LEU A 1 68 ? -9.858 3.120 9.461 1.00 97.31 68 LEU A CA 1
ATOM 523 C C . LEU A 1 68 ? -9.114 2.072 8.622 1.00 97.31 68 LEU A C 1
ATOM 525 O O . LEU A 1 68 ? -8.324 2.460 7.770 1.00 97.31 68 LEU A O 1
ATOM 529 N N . HIS A 1 69 ? -9.383 0.778 8.823 1.00 95.94 69 HIS A N 1
ATOM 530 C CA . HIS A 1 69 ? -8.835 -0.277 7.963 1.00 95.94 69 HIS A CA 1
ATOM 531 C C . HIS A 1 69 ? -9.253 -0.098 6.502 1.00 95.94 69 HIS A C 1
ATOM 533 O O . HIS A 1 69 ? -8.386 -0.131 5.634 1.00 95.94 69 HIS A O 1
ATOM 539 N N . ALA A 1 70 ? -10.542 0.157 6.250 1.00 96.88 70 ALA A N 1
ATOM 540 C CA . ALA A 1 70 ? -11.058 0.435 4.911 1.00 96.88 70 ALA A CA 1
ATOM 541 C C . ALA A 1 70 ? -10.321 1.622 4.281 1.00 96.88 70 ALA A C 1
ATOM 543 O O . ALA A 1 70 ? -9.716 1.475 3.228 1.00 96.88 70 ALA A O 1
ATOM 544 N N . LYS A 1 71 ? -10.213 2.746 5.003 1.00 96.44 71 LYS A N 1
ATOM 545 C CA . LYS A 1 71 ? -9.475 3.922 4.525 1.00 96.44 71 LYS A CA 1
ATOM 546 C C . LYS A 1 71 ? -8.017 3.618 4.155 1.00 96.44 71 LYS A C 1
ATOM 548 O O . LYS A 1 71 ? -7.543 4.099 3.134 1.00 96.44 71 LYS A O 1
ATOM 553 N N . ILE A 1 72 ? -7.293 2.849 4.975 1.00 94.56 72 ILE A N 1
ATOM 554 C CA . ILE A 1 72 ? -5.900 2.468 4.677 1.00 94.56 72 ILE A CA 1
ATOM 555 C C . ILE A 1 72 ? -5.837 1.631 3.394 1.00 94.56 72 ILE A C 1
ATOM 557 O O . ILE A 1 72 ? -4.991 1.891 2.538 1.00 94.56 72 ILE A O 1
ATOM 561 N N . ALA A 1 73 ? -6.723 0.640 3.270 1.00 93.75 73 ALA A N 1
ATOM 562 C CA . ALA A 1 73 ? -6.789 -0.232 2.104 1.00 93.75 73 ALA A CA 1
ATOM 563 C C . ALA A 1 73 ? -7.146 0.551 0.833 1.00 93.75 73 ALA A C 1
ATOM 565 O O . ALA A 1 73 ? -6.494 0.366 -0.190 1.00 93.75 73 ALA A O 1
ATOM 566 N N . ASP A 1 74 ? -8.113 1.463 0.913 1.00 95.62 74 ASP A N 1
ATOM 567 C CA . ASP A 1 74 ? -8.557 2.279 -0.216 1.00 95.62 74 ASP A CA 1
ATOM 568 C C . ASP A 1 74 ? -7.464 3.244 -0.678 1.00 95.62 74 ASP A C 1
ATOM 570 O O . ASP A 1 74 ? -7.190 3.311 -1.871 1.00 95.62 74 ASP A O 1
ATOM 574 N N . CYS A 1 75 ? -6.763 3.918 0.245 1.00 94.31 75 CYS A N 1
ATOM 575 C CA . CYS A 1 75 ? -5.622 4.769 -0.109 1.00 94.31 75 CYS A CA 1
ATOM 576 C C . CYS A 1 75 ? -4.510 3.977 -0.811 1.00 94.31 75 CYS A C 1
ATOM 578 O O . CYS A 1 75 ? -3.986 4.423 -1.828 1.00 94.31 75 CYS A O 1
ATOM 580 N N . ARG A 1 76 ? -4.165 2.788 -0.291 1.00 93.31 76 ARG A N 1
ATOM 581 C CA . ARG A 1 76 ? -3.179 1.907 -0.933 1.00 93.31 76 ARG A CA 1
ATOM 582 C C . ARG A 1 76 ? -3.634 1.504 -2.329 1.00 93.31 76 ARG A C 1
ATOM 584 O O . ARG A 1 76 ? -2.867 1.641 -3.275 1.00 93.31 76 ARG A O 1
ATOM 591 N N . ARG A 1 77 ? -4.876 1.039 -2.461 1.00 94.06 77 ARG A N 1
ATOM 592 C CA . ARG A 1 77 ? -5.431 0.562 -3.729 1.00 94.06 77 ARG A CA 1
ATOM 593 C C . ARG A 1 77 ? -5.479 1.670 -4.782 1.00 94.06 77 ARG A C 1
ATOM 595 O O . ARG A 1 77 ? -5.059 1.437 -5.908 1.00 94.06 77 ARG A O 1
ATOM 602 N N . ASP A 1 78 ? -5.938 2.863 -4.409 1.00 95.44 78 ASP A N 1
ATOM 603 C CA . ASP A 1 78 ? -5.991 4.036 -5.289 1.00 95.44 78 ASP A CA 1
ATOM 604 C C . ASP A 1 78 ? -4.598 4.421 -5.805 1.00 95.44 78 ASP A C 1
ATOM 606 O O . ASP A 1 78 ? -4.407 4.576 -7.013 1.00 95.44 78 ASP A O 1
ATOM 610 N N . ASN A 1 79 ? -3.604 4.481 -4.912 1.00 93.94 79 ASN A N 1
ATOM 611 C CA . ASN A 1 79 ? -2.222 4.760 -5.295 1.00 93.94 79 ASN A CA 1
ATOM 612 C C . ASN A 1 79 ? -1.696 3.729 -6.306 1.00 93.94 79 ASN A C 1
ATOM 614 O O . ASN A 1 79 ? -1.200 4.102 -7.368 1.00 93.94 79 ASN A O 1
ATOM 618 N N . LEU A 1 80 ? -1.854 2.433 -6.018 1.00 94.75 80 LEU A N 1
ATOM 619 C CA . LEU A 1 80 ? -1.404 1.375 -6.927 1.00 94.75 80 LEU A CA 1
ATOM 620 C C . LEU A 1 80 ? -2.124 1.431 -8.277 1.00 94.75 80 LEU A C 1
ATOM 622 O O . LEU A 1 80 ? -1.472 1.290 -9.311 1.00 94.75 80 LEU A O 1
ATOM 626 N N . HIS A 1 81 ? -3.436 1.693 -8.300 1.00 95.69 81 HIS A N 1
ATOM 627 C CA . HIS A 1 81 ? -4.189 1.771 -9.551 1.00 95.69 81 HIS A CA 1
ATOM 628 C C . HIS A 1 81 ? -3.738 2.940 -10.419 1.00 95.69 81 HIS A C 1
ATOM 630 O O . HIS A 1 81 ? -3.640 2.779 -11.637 1.00 95.69 81 HIS A O 1
ATOM 636 N N . LYS A 1 82 ? -3.483 4.106 -9.820 1.00 95.38 82 LYS A N 1
ATOM 637 C CA . LYS A 1 82 ? -2.994 5.282 -10.547 1.00 95.38 82 LYS A CA 1
ATOM 638 C C . LYS A 1 82 ? -1.618 5.018 -11.149 1.00 95.38 82 LYS A C 1
ATOM 640 O O . LYS 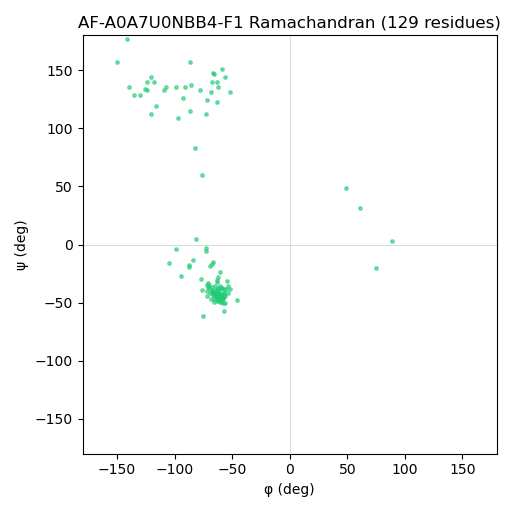A 1 82 ? -1.419 5.263 -12.334 1.00 95.38 82 LYS A O 1
ATOM 645 N N . LEU A 1 83 ? -0.711 4.445 -10.362 1.00 94.94 83 LEU A N 1
ATOM 646 C CA . LEU A 1 83 ? 0.659 4.171 -10.792 1.00 94.94 83 LEU A CA 1
ATOM 647 C C . LEU A 1 83 ? 0.740 3.078 -11.859 1.00 94.94 83 LEU A C 1
ATOM 649 O O . LEU A 1 83 ? 1.382 3.279 -12.884 1.00 94.94 83 LEU A O 1
ATOM 653 N N . SER A 1 84 ? 0.041 1.959 -11.663 1.00 95.00 84 SER A N 1
ATOM 654 C CA . SER A 1 84 ? -0.002 0.881 -12.660 1.00 95.00 84 SER A CA 1
ATOM 655 C C . SER A 1 84 ? -0.652 1.341 -13.963 1.00 95.00 84 SER A C 1
ATOM 657 O O . SER A 1 84 ? -0.158 1.014 -15.032 1.00 95.00 84 SER A O 1
ATOM 659 N N . ARG A 1 85 ? -1.723 2.152 -13.899 1.00 94.06 85 ARG A N 1
ATOM 660 C CA . ARG A 1 85 ? -2.333 2.727 -15.110 1.00 94.06 85 ARG A CA 1
ATOM 661 C C . ARG A 1 85 ? -1.350 3.633 -15.843 1.00 94.06 85 ARG A C 1
ATOM 663 O O . ARG A 1 85 ? -1.267 3.549 -17.056 1.00 94.06 85 ARG A O 1
ATOM 670 N N . LYS A 1 86 ? -0.623 4.482 -15.115 1.00 92.69 86 LYS A N 1
ATOM 671 C CA . LYS A 1 86 ? 0.377 5.364 -15.717 1.00 92.69 86 LYS A CA 1
ATOM 672 C C . LYS A 1 86 ? 1.461 4.559 -16.440 1.00 92.69 86 LYS A C 1
ATOM 674 O O . LYS A 1 86 ? 1.713 4.816 -17.605 1.00 92.69 86 LYS A O 1
ATOM 679 N N . LEU A 1 87 ? 2.037 3.551 -15.782 1.00 92.50 87 LEU A N 1
ATOM 680 C CA . LEU A 1 87 ? 3.084 2.718 -16.382 1.00 92.50 87 LEU A CA 1
ATOM 681 C C . LEU A 1 87 ? 2.624 2.016 -17.662 1.00 92.50 87 LEU A C 1
ATOM 683 O O . LEU A 1 87 ? 3.349 2.060 -18.646 1.00 92.50 87 LEU A O 1
ATOM 687 N N . ILE A 1 88 ? 1.430 1.420 -17.653 1.00 92.19 88 ILE A N 1
ATOM 688 C CA . ILE A 1 88 ? 0.881 0.720 -18.823 1.00 92.19 88 ILE A CA 1
ATOM 689 C C . ILE A 1 88 ? 0.490 1.687 -19.946 1.00 92.19 88 ILE A C 1
ATOM 691 O O . ILE A 1 88 ? 0.682 1.387 -21.115 1.00 92.19 88 ILE A O 1
ATOM 695 N N . ASN A 1 89 ? -0.041 2.865 -19.617 1.00 90.31 89 ASN A N 1
ATOM 696 C CA . ASN A 1 89 ? -0.410 3.843 -20.640 1.00 90.31 89 ASN A CA 1
ATOM 697 C C . ASN A 1 89 ? 0.815 4.481 -21.311 1.00 90.31 89 ASN A C 1
ATOM 699 O O . ASN A 1 89 ? 0.749 4.835 -22.485 1.00 90.31 89 ASN A O 1
ATOM 703 N N . ASP A 1 90 ? 1.906 4.654 -20.562 1.00 89.44 90 ASP A N 1
ATOM 704 C CA . ASP A 1 90 ? 3.113 5.333 -21.040 1.00 89.44 90 ASP A CA 1
ATOM 705 C C . ASP A 1 90 ? 4.085 4.375 -21.761 1.00 89.44 90 ASP A C 1
ATOM 707 O O . ASP A 1 90 ? 4.978 4.843 -22.474 1.00 89.44 90 ASP A O 1
ATOM 711 N N . ASN A 1 91 ? 3.942 3.056 -21.569 1.00 89.38 91 ASN A N 1
ATOM 712 C CA . ASN A 1 91 ? 4.887 2.042 -22.042 1.00 89.38 91 ASN A CA 1
ATOM 713 C C . ASN A 1 91 ? 4.160 0.810 -22.582 1.00 89.38 91 ASN A C 1
ATOM 715 O O . ASN A 1 91 ? 3.268 0.267 -21.939 1.00 89.38 91 ASN A O 1
ATOM 719 N N . GLN A 1 92 ? 4.617 0.318 -23.728 1.00 86.06 92 GLN A N 1
ATOM 720 C CA . GLN A 1 92 ? 4.080 -0.878 -24.372 1.00 86.06 92 GLN A CA 1
ATOM 721 C C . GLN A 1 92 ? 4.557 -2.165 -23.696 1.00 86.06 92 GLN A C 1
ATOM 723 O O . GLN A 1 92 ? 3.852 -3.170 -23.710 1.00 86.06 92 GLN A O 1
ATOM 728 N N . VAL A 1 93 ? 5.752 -2.130 -23.100 1.00 88.06 93 VAL A N 1
ATOM 729 C CA . VAL A 1 93 ? 6.330 -3.245 -22.346 1.00 88.06 93 VAL A CA 1
ATOM 730 C C . VAL A 1 93 ? 6.816 -2.735 -20.993 1.00 88.06 93 VAL A C 1
ATOM 732 O O . VAL A 1 93 ? 7.562 -1.758 -20.913 1.00 88.06 93 VAL A O 1
ATOM 735 N N . VAL A 1 94 ? 6.399 -3.413 -19.923 1.00 91.81 94 VAL A N 1
ATOM 736 C CA . VAL A 1 94 ? 6.852 -3.148 -18.553 1.00 91.81 94 VAL A CA 1
ATOM 737 C C . VAL A 1 94 ? 7.503 -4.412 -18.004 1.00 91.81 94 VAL A C 1
ATOM 739 O O . VAL A 1 94 ? 6.829 -5.414 -17.768 1.00 91.81 94 VAL A O 1
ATOM 742 N N . CYS A 1 95 ? 8.811 -4.362 -17.778 1.00 91.69 95 CYS A N 1
ATOM 743 C CA . CYS A 1 95 ? 9.569 -5.450 -17.171 1.00 91.69 95 CYS A CA 1
ATOM 744 C C . CYS A 1 95 ? 9.633 -5.238 -15.655 1.00 91.69 95 CYS A C 1
ATOM 746 O O . CYS A 1 95 ? 10.060 -4.180 -15.201 1.00 91.69 95 CYS A O 1
ATOM 748 N N . VAL A 1 96 ? 9.223 -6.235 -14.865 1.00 91.31 96 VAL A N 1
ATOM 749 C CA . VAL A 1 96 ? 9.241 -6.170 -13.394 1.00 91.31 96 VAL A CA 1
ATOM 750 C C . VAL A 1 96 ? 10.044 -7.332 -12.829 1.00 91.31 96 VAL A C 1
ATOM 752 O O . VAL A 1 96 ? 9.915 -8.463 -13.297 1.00 91.31 96 VAL A O 1
ATOM 755 N N . GLU A 1 97 ? 10.828 -7.078 -11.786 1.00 83.75 97 GLU A N 1
ATOM 756 C CA . GLU A 1 97 ? 11.549 -8.139 -11.089 1.00 83.75 97 GLU A CA 1
ATOM 757 C C . GLU A 1 97 ? 10.617 -9.164 -10.422 1.00 83.75 97 GLU A C 1
ATOM 759 O O . GLU A 1 97 ? 9.616 -8.838 -9.773 1.00 83.75 97 GLU A O 1
ATOM 764 N N . SER A 1 98 ? 10.996 -10.441 -10.518 1.00 80.44 98 SER A N 1
ATOM 765 C CA . SER A 1 98 ? 10.292 -11.540 -9.856 1.00 80.44 98 SER A CA 1
ATOM 766 C C . SER A 1 98 ? 10.732 -11.666 -8.395 1.00 80.44 98 SER A C 1
ATOM 768 O O . SER A 1 98 ? 11.593 -12.471 -8.032 1.00 80.44 98 SER A O 1
ATOM 770 N N . LEU A 1 99 ? 10.132 -10.857 -7.518 1.00 82.06 99 LEU A N 1
ATOM 771 C CA . LEU A 1 99 ? 10.379 -10.956 -6.081 1.00 82.06 99 LEU A CA 1
ATOM 772 C C . LEU A 1 99 ? 9.608 -12.118 -5.445 1.00 82.06 99 LEU A C 1
ATOM 774 O O . LEU A 1 99 ? 8.384 -12.236 -5.554 1.00 82.06 99 LEU A O 1
ATOM 778 N N . LYS A 1 100 ? 10.301 -12.917 -4.624 1.00 86.62 100 LYS A N 1
ATOM 779 C CA . LYS A 1 100 ? 9.680 -13.927 -3.746 1.00 86.62 100 LYS A CA 1
ATOM 780 C C . LYS A 1 100 ? 9.032 -13.266 -2.519 1.00 86.62 100 LYS A C 1
ATOM 782 O O . LYS A 1 100 ? 9.375 -13.579 -1.377 1.00 86.62 100 LYS A O 1
ATOM 787 N N . VAL A 1 101 ? 8.060 -12.372 -2.739 1.00 85.69 101 VAL A N 1
ATOM 788 C CA . VAL A 1 101 ? 7.408 -11.540 -1.702 1.00 85.69 101 VAL A CA 1
ATOM 789 C C . VAL A 1 101 ? 6.883 -12.377 -0.529 1.00 85.69 101 VAL A C 1
ATOM 791 O O . VAL A 1 101 ? 7.036 -11.988 0.629 1.00 85.69 101 VAL A O 1
ATOM 794 N N . LYS A 1 102 ? 6.332 -13.569 -0.807 1.00 87.44 102 LYS A N 1
ATOM 795 C CA . LYS A 1 102 ? 5.854 -14.512 0.223 1.00 87.44 102 LYS A CA 1
ATOM 796 C C . LYS A 1 102 ? 6.946 -14.898 1.228 1.00 87.44 102 LYS A C 1
ATOM 798 O O . LYS A 1 102 ? 6.660 -15.006 2.418 1.00 87.44 102 LYS A O 1
ATOM 803 N N . ASN A 1 103 ? 8.184 -15.077 0.770 1.00 90.56 103 ASN A N 1
ATOM 804 C CA . ASN A 1 103 ? 9.315 -15.401 1.638 1.00 90.56 103 ASN A CA 1
ATOM 805 C C . ASN A 1 103 ? 9.792 -14.160 2.395 1.00 90.56 103 ASN A C 1
ATOM 807 O O . ASN A 1 103 ? 10.070 -14.239 3.587 1.00 90.56 103 ASN A O 1
ATOM 811 N N . MET A 1 104 ? 9.815 -13.000 1.736 1.00 89.56 104 MET A N 1
ATOM 812 C CA . MET A 1 104 ? 10.276 -11.747 2.344 1.00 89.56 104 MET A CA 1
ATOM 813 C C . MET A 1 104 ? 9.370 -11.283 3.495 1.00 89.56 104 MET A C 1
ATOM 815 O O . MET A 1 104 ? 9.866 -10.789 4.506 1.00 89.56 104 MET A O 1
ATOM 819 N N . ILE A 1 105 ? 8.052 -11.498 3.391 1.00 90.19 105 ILE A N 1
ATOM 820 C CA . ILE A 1 105 ? 7.088 -11.174 4.460 1.00 90.19 105 ILE A CA 1
ATOM 821 C C . ILE A 1 105 ? 7.375 -11.948 5.756 1.00 90.19 105 ILE A C 1
ATOM 823 O O . ILE A 1 105 ? 7.026 -11.466 6.833 1.00 90.19 105 ILE A O 1
ATOM 827 N N . ARG A 1 106 ? 8.053 -13.104 5.690 1.00 90.94 106 ARG A N 1
ATOM 828 C CA . ARG A 1 106 ? 8.425 -13.879 6.886 1.00 90.94 106 ARG A CA 1
ATOM 829 C C . ARG A 1 106 ? 9.458 -13.165 7.760 1.00 90.94 106 ARG A C 1
ATOM 831 O O . ARG A 1 106 ? 9.598 -13.525 8.922 1.00 90.94 106 ARG A O 1
ATOM 838 N N . ASN A 1 107 ? 10.155 -12.147 7.246 1.00 92.12 107 ASN A N 1
ATOM 839 C CA . ASN A 1 107 ? 11.070 -11.341 8.047 1.00 92.12 107 ASN A CA 1
ATOM 840 C C . ASN A 1 107 ? 10.275 -10.413 8.990 1.00 92.12 107 ASN A C 1
ATOM 842 O O . ASN A 1 107 ? 9.661 -9.450 8.520 1.00 92.12 107 ASN A O 1
ATOM 846 N N . PRO A 1 108 ? 10.320 -10.611 10.321 1.00 89.38 108 PRO A N 1
ATOM 847 C CA . PRO A 1 108 ? 9.507 -9.838 11.258 1.00 89.38 108 PRO A CA 1
ATOM 848 C C . PRO A 1 108 ? 9.843 -8.340 11.254 1.00 89.38 108 PRO A C 1
ATOM 850 O O . PRO A 1 108 ? 8.940 -7.524 11.445 1.00 89.38 108 PRO A O 1
ATOM 853 N N . LYS A 1 109 ? 11.099 -7.961 10.969 1.00 91.50 109 LYS A N 1
ATOM 854 C CA . LYS A 1 109 ? 11.548 -6.557 10.934 1.00 91.50 109 LYS A CA 1
ATOM 855 C C . LYS A 1 109 ? 11.000 -5.802 9.718 1.00 91.50 109 LYS A C 1
ATOM 857 O O . LYS A 1 109 ? 10.687 -4.621 9.828 1.00 91.50 109 LYS A O 1
ATOM 862 N N . LEU A 1 110 ? 10.859 -6.481 8.576 1.00 90.50 110 LEU A N 1
ATOM 863 C CA . LEU A 1 110 ? 10.452 -5.862 7.305 1.00 90.50 110 LEU A CA 1
ATOM 864 C C . LEU A 1 110 ? 9.004 -6.163 6.902 1.00 90.50 110 LEU A C 1
ATOM 866 O O . LEU A 1 110 ? 8.446 -5.440 6.081 1.00 90.50 110 LEU A O 1
ATOM 870 N N . SER A 1 111 ? 8.372 -7.169 7.508 1.00 91.50 111 SER A N 1
ATOM 871 C CA . SER A 1 111 ? 7.020 -7.648 7.188 1.00 91.50 111 SER A CA 1
ATOM 872 C C . SER A 1 111 ? 5.991 -6.524 7.029 1.00 91.50 111 SER A C 1
ATOM 874 O O . SER A 1 111 ? 5.278 -6.474 6.031 1.00 91.50 111 SER A O 1
ATOM 876 N N . LYS A 1 112 ? 5.948 -5.575 7.975 1.00 90.12 112 LYS A N 1
ATOM 877 C CA . LYS A 1 112 ? 5.018 -4.434 7.938 1.00 90.12 112 LYS A CA 1
ATOM 878 C C . LYS A 1 112 ? 5.293 -3.492 6.772 1.00 90.12 112 LYS A C 1
ATOM 880 O O . LYS A 1 112 ? 4.347 -3.043 6.138 1.00 90.12 112 LYS A O 1
ATOM 885 N N . ALA A 1 113 ? 6.561 -3.191 6.504 1.00 91.88 113 ALA A N 1
ATOM 886 C CA . ALA A 1 113 ? 6.950 -2.294 5.422 1.00 91.88 113 ALA A CA 1
ATOM 887 C C . ALA A 1 113 ? 6.676 -2.932 4.051 1.00 91.88 113 ALA A C 1
ATOM 889 O O . ALA A 1 113 ? 6.119 -2.277 3.175 1.00 91.88 113 ALA A O 1
ATOM 890 N N . ILE A 1 114 ? 6.974 -4.227 3.901 1.00 91.69 114 ILE A N 1
ATOM 891 C CA . ILE A 1 114 ? 6.683 -5.007 2.689 1.00 91.69 114 ILE A CA 1
ATOM 892 C C . ILE A 1 114 ? 5.170 -5.090 2.455 1.00 91.69 114 ILE A C 1
ATOM 894 O O . ILE A 1 114 ? 4.687 -4.835 1.352 1.00 91.69 114 ILE A O 1
ATOM 898 N N . ALA A 1 115 ? 4.398 -5.393 3.504 1.00 90.56 115 ALA A N 1
ATOM 899 C CA . ALA A 1 115 ? 2.942 -5.451 3.418 1.00 90.56 115 ALA A CA 1
ATOM 900 C C . ALA A 1 115 ? 2.317 -4.090 3.069 1.00 90.56 115 ALA A C 1
ATOM 902 O O . ALA A 1 115 ? 1.283 -4.053 2.403 1.00 90.56 115 ALA A O 1
ATOM 903 N N . ASP A 1 116 ? 2.926 -2.985 3.507 1.00 91.50 116 ASP A N 1
ATOM 904 C CA . ASP A 1 116 ? 2.493 -1.631 3.158 1.00 91.50 116 ASP A CA 1
ATOM 905 C C . ASP A 1 116 ? 2.813 -1.295 1.694 1.00 91.50 116 ASP A C 1
ATOM 907 O O . ASP A 1 116 ? 1.940 -0.819 0.967 1.00 91.50 116 ASP A O 1
ATOM 911 N N . ALA A 1 117 ? 4.022 -1.636 1.230 1.00 92.3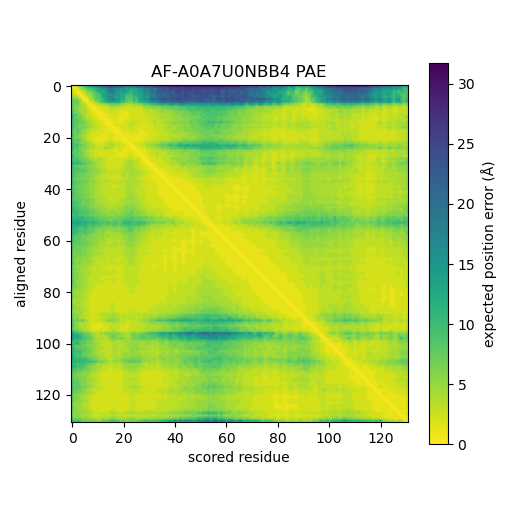1 117 ALA A N 1
ATOM 912 C CA . ALA A 1 117 ? 4.462 -1.427 -0.152 1.00 92.31 117 ALA A CA 1
ATOM 913 C C . ALA A 1 117 ? 3.619 -2.201 -1.179 1.00 92.31 117 ALA A C 1
ATOM 915 O O . ALA A 1 117 ? 3.414 -1.727 -2.289 1.00 92.31 117 ALA A O 1
ATOM 916 N N . SER A 1 118 ? 3.034 -3.339 -0.789 1.00 92.25 118 SER A N 1
ATOM 917 C CA . SER A 1 118 ? 2.027 -4.049 -1.594 1.00 92.25 118 SER A CA 1
ATOM 918 C C . SER A 1 118 ? 2.516 -4.536 -2.967 1.00 92.25 118 SER A C 1
ATOM 920 O O . SER A 1 118 ? 1.711 -4.632 -3.891 1.00 92.25 118 SER A O 1
ATOM 922 N N . TRP A 1 119 ? 3.801 -4.879 -3.114 1.00 92.25 119 TRP A N 1
ATOM 923 C 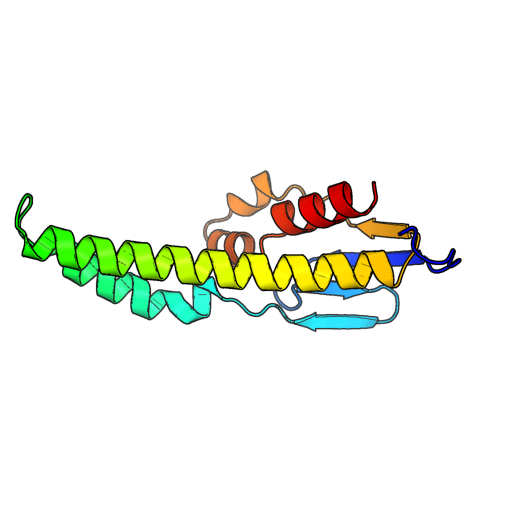CA . TRP A 1 119 ? 4.395 -5.241 -4.412 1.00 92.25 119 TRP A CA 1
ATOM 924 C C . TRP A 1 119 ? 3.642 -6.348 -5.153 1.00 92.25 119 TRP A C 1
ATOM 926 O O . TRP A 1 119 ? 3.403 -6.226 -6.345 1.00 92.25 119 TRP A O 1
ATOM 936 N N . GLY A 1 120 ? 3.191 -7.394 -4.452 1.00 91.81 120 GLY A N 1
ATOM 937 C CA . GLY A 1 120 ? 2.427 -8.474 -5.089 1.00 91.81 120 GLY A CA 1
ATOM 938 C C . GLY A 1 120 ? 1.114 -7.994 -5.717 1.00 91.81 120 GLY A C 1
ATOM 939 O O . GLY A 1 120 ? 0.766 -8.416 -6.814 1.00 91.81 120 GLY A O 1
ATOM 940 N N . GLU A 1 121 ? 0.410 -7.070 -5.058 1.00 93.12 121 GLU A N 1
ATOM 941 C CA . GLU A 1 121 ? -0.799 -6.455 -5.617 1.00 93.12 121 GLU A CA 1
ATOM 942 C C . GLU A 1 121 ? -0.454 -5.505 -6.767 1.00 93.12 121 GLU A C 1
ATOM 944 O O . GLU A 1 121 ? -1.175 -5.458 -7.754 1.00 93.12 121 GLU A O 1
ATOM 949 N N . PHE A 1 122 ? 0.659 -4.777 -6.673 1.00 94.06 122 PHE A N 1
ATOM 950 C CA . PHE A 1 122 ? 1.122 -3.903 -7.747 1.00 94.06 122 PHE A CA 1
ATOM 951 C C . PHE A 1 122 ? 1.445 -4.682 -9.029 1.00 94.06 122 PHE A C 1
ATOM 953 O O . PHE A 1 122 ? 0.938 -4.329 -10.089 1.00 94.06 122 PHE A O 1
ATOM 960 N N . VAL A 1 123 ? 2.194 -5.785 -8.923 1.00 92.88 123 VAL A N 1
ATOM 961 C CA . VAL A 1 123 ? 2.500 -6.674 -10.057 1.00 92.88 123 VAL A CA 1
ATOM 962 C C . VAL A 1 123 ? 1.225 -7.294 -10.622 1.00 92.88 123 VAL A C 1
ATOM 964 O O . VAL A 1 123 ? 1.029 -7.280 -11.833 1.00 92.88 123 VAL A O 1
ATOM 967 N N . ARG A 1 124 ? 0.305 -7.754 -9.760 1.00 93.81 124 ARG A N 1
ATOM 968 C CA . ARG A 1 124 ? -1.012 -8.239 -10.200 1.00 93.81 124 ARG A CA 1
ATOM 969 C C . ARG A 1 124 ? -1.767 -7.171 -10.996 1.00 93.81 124 ARG A C 1
ATOM 971 O O . ARG A 1 124 ? -2.409 -7.503 -11.986 1.00 93.81 124 ARG A O 1
ATOM 978 N N . GLN A 1 125 ? -1.701 -5.905 -10.568 1.00 94.62 125 GLN A N 1
ATOM 979 C CA . GLN A 1 125 ? -2.337 -4.787 -11.265 1.00 94.62 125 GLN A CA 1
ATOM 980 C C . GLN A 1 125 ? -1.689 -4.428 -12.596 1.00 94.62 125 GLN A C 1
ATOM 982 O O . GLN A 1 125 ? -2.406 -4.003 -13.494 1.00 94.62 125 GLN A O 1
ATOM 9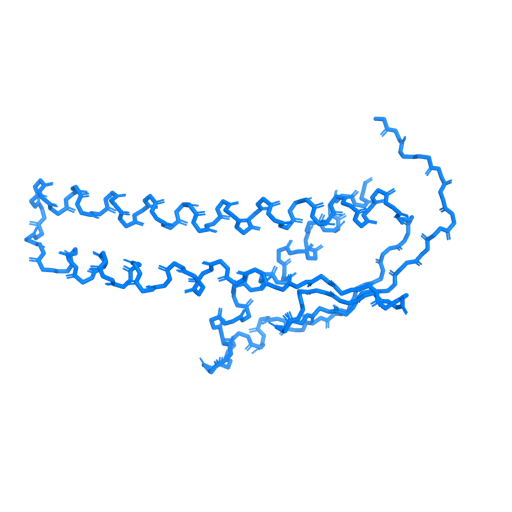87 N N . LEU A 1 126 ? -0.370 -4.563 -12.716 1.00 93.94 126 LEU A N 1
ATOM 988 C CA . LEU A 1 126 ? 0.323 -4.398 -13.992 1.00 93.94 126 LEU A CA 1
ATOM 989 C C . LEU A 1 126 ? -0.089 -5.503 -14.967 1.00 93.94 126 LEU A C 1
ATOM 991 O O . LEU A 1 126 ? -0.472 -5.186 -16.084 1.00 93.94 126 LEU A O 1
ATOM 995 N N . ALA A 1 127 ? -0.107 -6.760 -14.511 1.00 92.62 127 ALA A N 1
ATOM 996 C CA . ALA A 1 127 ? -0.460 -7.911 -15.338 1.00 92.62 127 ALA A CA 1
ATOM 997 C C . ALA A 1 127 ? -1.859 -7.782 -15.962 1.00 92.62 127 ALA A C 1
ATOM 999 O O . ALA A 1 127 ? -1.961 -7.736 -17.179 1.00 92.62 127 ALA A O 1
ATOM 1000 N N . TYR A 1 128 ? -2.924 -7.613 -15.162 1.00 93.62 128 TYR A N 1
ATOM 1001 C CA . TYR A 1 128 ? -4.282 -7.568 -15.740 1.00 93.62 128 TYR A CA 1
ATOM 1002 C C . TYR A 1 128 ? -4.557 -6.316 -16.584 1.00 93.62 128 TYR A C 1
ATOM 1004 O O . TYR A 1 128 ? -5.546 -6.273 -17.302 1.00 93.62 128 TYR A O 1
ATOM 1012 N N . LYS A 1 129 ? -3.764 -5.247 -16.435 1.00 92.44 129 LYS A N 1
ATOM 1013 C CA . LYS A 1 129 ? -3.917 -4.027 -17.246 1.00 92.44 129 LYS A CA 1
ATOM 1014 C C . LYS A 1 129 ? -3.140 -4.085 -18.555 1.00 92.44 129 LYS A C 1
ATOM 1016 O O . LYS A 1 129 ? -3.401 -3.249 -19.410 1.00 92.44 129 LYS A O 1
ATOM 1021 N N . ALA A 1 130 ? -2.153 -4.974 -18.638 1.00 88.62 130 ALA A N 1
ATOM 1022 C CA . ALA A 1 130 ? -1.355 -5.211 -19.832 1.00 88.62 130 ALA A CA 1
ATOM 1023 C C . ALA A 1 130 ? -2.030 -6.198 -20.804 1.00 88.62 130 ALA A C 1
ATOM 1025 O O . ALA A 1 130 ? -1.577 -6.309 -21.940 1.00 88.62 130 ALA A O 1
ATOM 1026 N N . GLU A 1 131 ? -3.070 -6.904 -20.346 1.00 82.31 131 GLU A N 1
ATOM 1027 C CA . GLU A 1 131 ? -4.030 -7.656 -21.172 1.00 82.31 131 GLU A CA 1
ATOM 1028 C C . GLU A 1 131 ? -4.975 -6.705 -21.923 1.00 82.31 131 GLU A C 1
ATOM 1030 O O . GLU A 1 131 ? -5.213 -6.952 -23.127 1.00 82.31 131 GLU A O 1
#

Foldseek 3Di:
DDAPDDQFEWEWEADLQFRIAIPVGDTHGQPLLCVVCVVVLVVLVVVLVPDDPPDPVNVVSVVVNVVSVVVSVVVLVVVLLVVLVVDVNVGLHYHYDDDPLVVVLVPPVCVSSSVSSVVVVSVVNNVVSSD